Protein AF-A0A1G2PLQ3-F1 (afdb_monomer_lite)

Radius of gyration: 26.89 Å; chains: 1; bounding box: 105×44×52 Å

Secondary structure (DSSP, 8-state):
------------------S-SSTTTSTTS------------------------------------------HHHHHHHHGGGSTT--GGGEEEEEEETTS-EEEEEEETTEEEEEEEEEETTEEEEEEEEEEETTEEEEEEE---TTTS-EEEEEEEETTTTEEEEE-

Organism: NCBI:txid1802362

pLDDT: mean 71.02, std 25.24, range [27.67, 97.62]

Sequence (168 aa):
MLRFLLKKNPIIILPLLGVVAIGIFLWQRGDFSPTPQKEEQKEKTSSTNNNGSEELVGDEEMVEETEQRSTIDDILTDIEPLLANGTKEDVKRFWFARDGGVYAEYQTREGMRMAYLQSRNGAWERAALYGAGENGWEIIEGEDVIFLNPPQEFWEYNTGARQWEKKN

Structure (mmCIF, N/CA/C/O backbone):
data_AF-A0A1G2PLQ3-F1
#
_entry.id   AF-A0A1G2PLQ3-F1
#
loop_
_atom_site.group_PDB
_atom_site.id
_atom_site.type_symbol
_atom_site.label_atom_id
_atom_site.label_alt_id
_atom_site.label_comp_id
_atom_site.label_asym_id
_atom_site.label_entity_id
_atom_site.label_seq_id
_atom_site.pdbx_PDB_ins_code
_atom_site.Cartn_x
_atom_site.Cartn_y
_atom_site.Cartn_z
_atom_site.occupancy
_atom_site.B_iso_or_equiv
_atom_site.auth_seq_id
_atom_site.auth_comp_id
_atom_site.auth_asym_id
_atom_site.auth_atom_id
_atom_site.pdbx_PDB_model_num
ATOM 1 N N . MET A 1 1 ? 49.882 17.611 -23.725 1.00 43.25 1 MET A N 1
ATOM 2 C CA . MET A 1 1 ? 49.295 18.740 -24.484 1.00 43.25 1 MET A CA 1
ATOM 3 C C . MET A 1 1 ? 47.911 18.299 -24.944 1.00 43.25 1 MET A C 1
ATOM 5 O O . MET A 1 1 ? 47.813 17.569 -25.910 1.00 43.25 1 MET A O 1
ATOM 9 N N . LEU A 1 2 ? 46.855 18.401 -24.140 1.00 41.09 2 LEU A N 1
ATOM 10 C CA . LEU A 1 2 ? 46.152 19.616 -23.714 1.00 41.09 2 LEU A CA 1
ATOM 11 C C . LEU A 1 2 ? 45.686 20.484 -24.905 1.00 41.09 2 LEU A C 1
ATOM 13 O O . LEU A 1 2 ? 46.451 21.291 -25.412 1.00 41.09 2 LEU A O 1
ATOM 17 N N . ARG A 1 3 ? 44.395 20.326 -25.241 1.00 45.38 3 ARG A N 1
ATOM 18 C CA . ARG A 1 3 ? 43.465 21.337 -25.786 1.00 45.38 3 ARG A CA 1
ATOM 19 C C . ARG A 1 3 ? 43.749 21.902 -27.191 1.00 45.38 3 ARG A C 1
ATOM 21 O O . ARG A 1 3 ? 44.437 22.902 -27.336 1.00 45.38 3 ARG A O 1
ATOM 28 N N . PHE A 1 4 ? 43.029 21.375 -28.182 1.00 46.88 4 PHE A N 1
ATOM 29 C CA . PHE A 1 4 ? 42.597 22.112 -29.380 1.00 46.88 4 PHE A CA 1
ATOM 30 C C . PHE A 1 4 ? 41.080 21.886 -29.524 1.00 46.88 4 PHE A C 1
ATOM 32 O O . PHE A 1 4 ? 40.633 20.781 -29.789 1.00 46.88 4 PHE A O 1
ATOM 39 N N . LEU A 1 5 ? 40.262 22.811 -29.017 1.00 46.03 5 LEU A N 1
ATOM 40 C CA . LEU A 1 5 ? 39.675 23.924 -29.780 1.00 46.03 5 LEU A CA 1
ATOM 41 C C . LEU A 1 5 ? 38.424 23.519 -30.589 1.00 46.03 5 LEU A C 1
ATOM 43 O O . LEU A 1 5 ? 38.385 23.658 -31.804 1.00 46.03 5 LEU A O 1
ATOM 47 N N . LEU A 1 6 ? 37.348 23.141 -29.888 1.00 46.97 6 LEU A N 1
ATOM 48 C CA . LEU A 1 6 ? 35.988 23.446 -30.348 1.00 46.97 6 LEU A CA 1
ATOM 49 C C . LEU A 1 6 ? 35.615 24.823 -29.799 1.00 46.97 6 LEU A C 1
ATOM 51 O O . LEU A 1 6 ? 35.166 24.977 -28.664 1.00 46.97 6 LEU A O 1
ATOM 55 N N . LYS A 1 7 ? 35.882 25.851 -30.604 1.00 44.78 7 LYS A N 1
ATOM 56 C CA . LYS A 1 7 ? 35.442 27.220 -30.358 1.00 44.78 7 LYS A CA 1
ATOM 57 C C . LYS A 1 7 ? 34.694 27.691 -31.603 1.00 44.78 7 LYS A C 1
ATOM 59 O O . LYS A 1 7 ? 35.283 27.742 -32.676 1.00 44.78 7 LYS A O 1
ATOM 64 N N . LYS A 1 8 ? 33.472 28.172 -31.355 1.00 46.25 8 LYS A N 1
ATOM 65 C CA . LYS A 1 8 ? 32.691 29.139 -32.147 1.00 46.25 8 LYS A CA 1
ATOM 66 C C . LYS A 1 8 ? 31.797 28.561 -33.251 1.00 46.25 8 LYS A C 1
ATOM 68 O O . LYS A 1 8 ? 32.219 28.417 -34.387 1.00 46.25 8 LYS A O 1
ATOM 73 N N . ASN A 1 9 ? 30.529 28.341 -32.900 1.00 43.44 9 ASN A N 1
ATOM 74 C CA . ASN A 1 9 ? 29.426 29.188 -33.375 1.00 43.44 9 ASN A CA 1
ATOM 75 C C . ASN A 1 9 ? 28.186 28.984 -32.478 1.00 43.44 9 ASN A C 1
ATOM 77 O O . ASN A 1 9 ? 27.557 27.932 -32.544 1.00 43.44 9 ASN A O 1
ATOM 81 N N . PRO A 1 10 ? 27.857 29.949 -31.601 1.00 52.53 10 PRO A N 1
ATOM 82 C CA . PRO A 1 10 ? 26.585 29.992 -30.892 1.00 52.53 10 PRO A CA 1
ATOM 83 C C . PRO A 1 10 ? 25.528 30.708 -31.754 1.00 52.53 10 PRO A C 1
ATOM 85 O O . PRO A 1 10 ? 25.892 31.499 -32.619 1.00 52.53 10 PRO A O 1
ATOM 88 N N . ILE A 1 11 ? 24.246 30.510 -31.421 1.00 52.06 11 ILE A N 1
ATOM 89 C CA . ILE A 1 11 ? 23.035 31.191 -31.942 1.00 52.06 11 ILE A CA 1
ATOM 90 C C . ILE A 1 11 ? 22.253 30.390 -33.001 1.00 52.06 11 ILE A C 1
ATOM 92 O O . ILE A 1 11 ? 22.358 30.651 -34.192 1.00 52.06 11 ILE A O 1
ATOM 96 N N . ILE A 1 12 ? 21.392 29.486 -32.515 1.00 46.75 12 ILE A N 1
ATOM 97 C CA . ILE A 1 12 ? 19.999 29.270 -32.971 1.00 46.75 12 ILE A CA 1
ATOM 98 C C . ILE A 1 12 ? 19.209 28.922 -31.688 1.00 46.75 12 ILE A C 1
ATOM 100 O O . ILE A 1 12 ? 19.377 27.844 -31.135 1.00 46.75 12 ILE A O 1
ATOM 104 N N . ILE A 1 13 ? 18.719 29.918 -30.943 1.00 47.38 13 ILE A N 1
ATOM 105 C CA . ILE A 1 13 ? 17.297 30.306 -30.835 1.00 47.38 13 ILE A CA 1
ATOM 106 C C . ILE A 1 13 ? 16.344 29.109 -30.682 1.00 47.38 13 ILE A C 1
ATOM 108 O O . ILE A 1 13 ? 1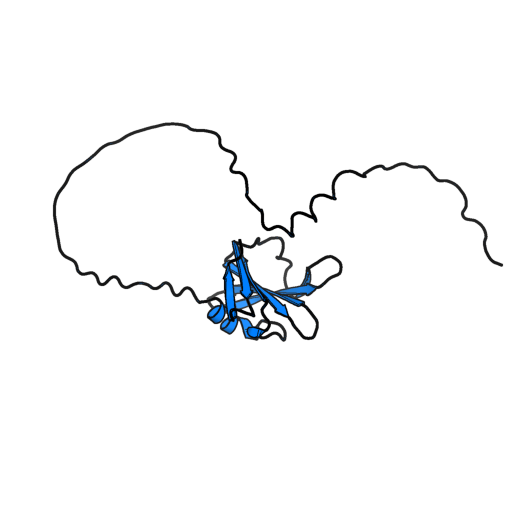5.950 28.499 -31.668 1.00 47.38 13 ILE A O 1
ATOM 112 N N . LEU A 1 14 ? 15.891 28.873 -29.447 1.00 40.03 14 LEU A N 1
ATOM 113 C CA . LEU A 1 14 ? 14.551 28.358 -29.152 1.00 40.03 14 LEU A CA 1
ATOM 114 C C . LEU A 1 14 ? 14.151 28.817 -27.737 1.00 40.03 14 LEU A C 1
ATOM 116 O O . LEU A 1 14 ? 14.647 28.269 -26.752 1.00 40.03 14 LEU A O 1
ATOM 120 N N . PRO A 1 15 ? 13.310 29.859 -27.601 1.00 45.38 15 PRO A N 1
ATOM 121 C CA . PRO A 1 15 ? 12.694 30.205 -26.334 1.00 45.38 15 PRO A CA 1
ATOM 122 C C . PRO A 1 15 ? 11.416 29.373 -26.185 1.00 45.38 15 PRO A C 1
ATOM 124 O O . PRO A 1 15 ? 10.432 29.598 -26.881 1.00 45.38 15 PRO A O 1
ATOM 127 N N . LEU A 1 16 ? 11.426 28.414 -25.266 1.00 41.84 16 LEU A N 1
ATOM 128 C CA . LEU A 1 16 ? 10.211 27.785 -24.740 1.00 41.84 16 LEU A CA 1
ATOM 129 C C . LEU A 1 16 ? 10.313 27.729 -23.210 1.00 41.84 16 LEU A C 1
ATOM 131 O O . LEU A 1 16 ? 10.185 26.699 -22.564 1.00 41.84 16 LEU A O 1
ATOM 135 N N . LEU A 1 17 ? 10.602 28.896 -22.631 1.00 47.31 17 LEU A N 1
ATOM 136 C CA . LEU A 1 17 ? 10.350 29.198 -21.227 1.00 47.31 17 LEU A CA 1
ATOM 137 C C . LEU A 1 17 ? 8.923 29.738 -21.142 1.00 47.31 17 LEU A C 1
ATOM 139 O O . LEU A 1 17 ? 8.683 30.927 -21.339 1.00 47.31 17 LEU A O 1
ATOM 143 N N . GLY A 1 18 ? 7.972 28.842 -20.903 1.00 43.12 18 GLY A N 1
ATOM 144 C CA . GLY A 1 18 ? 6.569 29.194 -20.751 1.00 43.12 18 GLY A CA 1
ATOM 145 C C . GLY A 1 18 ? 5.771 28.036 -20.171 1.00 43.12 18 GLY A C 1
ATOM 146 O O . GLY A 1 18 ? 5.351 27.155 -20.906 1.00 43.12 18 GLY A O 1
ATOM 147 N N . VAL A 1 19 ? 5.519 28.113 -18.860 1.00 48.00 19 VAL A N 1
ATOM 148 C CA . VAL A 1 19 ? 4.482 27.375 -18.111 1.00 48.00 19 VAL A CA 1
ATOM 149 C C . VAL A 1 19 ? 4.769 25.902 -17.766 1.00 48.00 19 VAL A C 1
ATOM 151 O O . VAL A 1 19 ? 4.040 25.021 -18.190 1.00 48.00 19 VAL A O 1
ATOM 154 N N . VAL A 1 20 ? 5.734 25.618 -16.879 1.00 46.81 20 VAL A N 1
ATOM 155 C CA . VAL A 1 20 ? 5.667 24.414 -16.007 1.00 46.81 20 VAL A CA 1
ATOM 156 C C . VAL A 1 20 ? 6.268 24.716 -14.624 1.00 46.81 20 VAL A C 1
ATOM 158 O O . VAL A 1 20 ? 7.183 24.055 -14.153 1.00 46.81 20 VAL A O 1
ATOM 161 N N . ALA A 1 21 ? 5.799 25.781 -13.968 1.00 47.28 21 ALA A N 1
ATOM 162 C CA . ALA A 1 21 ? 6.218 26.117 -12.598 1.00 47.28 21 ALA A CA 1
ATOM 163 C C . ALA A 1 21 ? 5.037 26.424 -11.659 1.00 47.28 21 ALA A C 1
ATOM 165 O O . ALA A 1 21 ? 5.215 27.066 -10.631 1.00 47.28 21 ALA A O 1
ATOM 166 N N . ILE A 1 22 ? 3.825 25.968 -12.005 1.00 46.94 22 ILE A N 1
ATOM 167 C CA . ILE A 1 22 ? 2.628 26.101 -11.148 1.00 46.94 22 ILE A CA 1
ATOM 168 C C . ILE A 1 22 ? 2.123 24.729 -10.656 1.00 46.94 22 ILE A C 1
ATOM 170 O O . ILE A 1 22 ? 1.461 24.654 -9.628 1.00 46.94 22 ILE A O 1
ATOM 174 N N . GLY A 1 23 ? 2.495 23.620 -11.309 1.00 43.72 23 GLY A N 1
ATOM 175 C CA . GLY A 1 23 ? 1.975 22.289 -10.959 1.00 43.72 23 GLY A CA 1
ATOM 176 C C . GLY A 1 23 ? 2.545 21.670 -9.677 1.00 43.72 23 GLY A C 1
ATOM 177 O O . GLY A 1 23 ? 1.870 20.874 -9.039 1.00 43.72 23 GLY A O 1
ATOM 178 N N . ILE A 1 24 ? 3.763 22.041 -9.266 1.00 50.25 24 ILE A N 1
ATOM 179 C CA . ILE A 1 24 ? 4.459 21.356 -8.157 1.00 50.25 24 ILE A CA 1
ATOM 180 C C . ILE A 1 24 ? 4.095 21.960 -6.788 1.00 50.25 24 ILE A C 1
ATOM 182 O O . ILE A 1 24 ? 4.184 21.286 -5.767 1.00 50.25 24 ILE A O 1
ATOM 186 N N . PHE A 1 25 ? 3.617 23.209 -6.741 1.00 43.41 25 PHE A N 1
ATOM 187 C CA . PHE A 1 25 ? 3.286 23.871 -5.472 1.00 43.41 25 PHE A CA 1
ATOM 188 C C . PHE A 1 25 ? 1.862 23.570 -4.964 1.00 43.41 25 PHE A C 1
ATOM 190 O O . PHE A 1 25 ? 1.574 23.781 -3.789 1.00 43.41 25 PHE A O 1
ATOM 197 N N . LEU A 1 26 ? 0.970 23.051 -5.817 1.00 46.19 26 LEU A N 1
ATOM 198 C CA . LEU A 1 26 ? -0.424 22.759 -5.450 1.00 46.19 26 LEU A CA 1
ATOM 199 C C . LEU A 1 26 ? -0.645 21.342 -4.901 1.00 46.19 26 LEU A C 1
ATOM 201 O O . LEU A 1 26 ? -1.706 21.081 -4.352 1.00 46.19 26 LEU A O 1
ATOM 205 N N . TRP A 1 27 ? 0.340 20.440 -4.972 1.00 46.41 27 TRP A N 1
ATOM 206 C CA . TRP A 1 27 ? 0.170 19.073 -4.456 1.00 46.41 27 TRP A CA 1
ATOM 207 C C . TRP A 1 27 ? 0.381 18.948 -2.933 1.00 46.41 27 TRP A C 1
ATOM 209 O O . TRP A 1 27 ? -0.041 17.968 -2.333 1.00 46.41 27 TRP A O 1
ATOM 219 N N . GLN A 1 28 ? 0.979 19.952 -2.273 1.00 49.56 28 GLN A N 1
ATOM 220 C CA . GLN A 1 28 ? 1.172 19.955 -0.810 1.00 49.56 28 GLN A CA 1
ATOM 221 C C . GLN A 1 28 ? 0.027 20.600 -0.008 1.00 49.56 28 GLN A C 1
ATOM 223 O O . GLN A 1 28 ? 0.037 20.540 1.220 1.00 49.56 28 GLN A O 1
ATOM 228 N N . ARG A 1 29 ? -0.955 21.230 -0.662 1.00 46.94 29 ARG A N 1
ATOM 229 C CA . ARG A 1 29 ? -2.139 21.800 -0.003 1.00 46.94 29 ARG A CA 1
ATOM 230 C C . ARG A 1 29 ? -3.363 21.131 -0.606 1.00 46.94 29 ARG A C 1
ATOM 232 O O . ARG A 1 29 ? -3.661 21.392 -1.763 1.00 46.94 29 ARG A O 1
ATOM 239 N N . GLY A 1 30 ? -4.018 20.253 0.147 1.00 44.84 30 GLY A N 1
ATOM 240 C CA . GLY A 1 30 ? -5.215 19.506 -0.258 1.00 44.84 30 GLY A CA 1
ATOM 241 C C . GLY A 1 30 ? -6.452 20.373 -0.525 1.00 44.84 30 GLY A C 1
ATOM 242 O O . GLY A 1 30 ? -7.486 20.170 0.089 1.00 44.84 30 GLY A O 1
ATOM 243 N N . ASP A 1 31 ? -6.362 21.325 -1.453 1.00 44.69 31 ASP A N 1
ATOM 244 C CA . ASP A 1 31 ? -7.475 22.146 -1.928 1.00 44.69 31 ASP A CA 1
ATOM 245 C C . ASP A 1 31 ? -7.764 21.814 -3.400 1.00 44.69 31 ASP A C 1
ATOM 247 O O . ASP A 1 31 ? -7.633 22.648 -4.298 1.00 44.69 31 ASP A O 1
ATOM 251 N N . PHE A 1 32 ? -8.168 20.570 -3.669 1.00 43.75 32 PHE A N 1
ATOM 252 C CA . PHE A 1 32 ? -8.791 20.210 -4.944 1.00 43.75 32 PHE A CA 1
ATOM 253 C C . PHE A 1 32 ? -10.309 20.381 -4.814 1.00 43.75 32 PHE A C 1
ATOM 255 O O . PHE A 1 32 ? -11.058 19.427 -4.644 1.00 43.75 32 PHE A O 1
ATOM 262 N N . SER A 1 33 ? -10.781 21.628 -4.873 1.00 40.09 33 SER A N 1
ATOM 263 C CA . SER A 1 33 ? -12.200 21.910 -5.112 1.00 40.09 33 SER A CA 1
ATOM 264 C C . SER A 1 33 ? -12.426 22.038 -6.619 1.00 40.09 33 SER A C 1
ATOM 266 O O . SER A 1 33 ? -12.062 23.069 -7.190 1.00 40.09 33 SER A O 1
ATOM 268 N N . PRO A 1 34 ? -13.014 21.041 -7.305 1.00 44.69 34 PRO A N 1
ATOM 269 C CA . PRO A 1 34 ? -13.545 21.276 -8.637 1.00 44.69 34 PRO A CA 1
ATOM 270 C C . PRO A 1 34 ? -14.683 22.293 -8.509 1.00 44.69 34 PRO A C 1
ATOM 272 O O . PRO A 1 34 ? -15.710 22.027 -7.887 1.00 44.69 34 PRO A O 1
ATOM 275 N N . THR A 1 35 ? -14.495 23.485 -9.067 1.00 38.19 35 THR A N 1
ATOM 276 C CA . THR A 1 35 ? -15.565 24.467 -9.234 1.00 38.19 35 THR A CA 1
ATOM 277 C C . THR A 1 35 ? -16.656 23.861 -10.121 1.00 38.19 35 THR A C 1
ATOM 279 O O . THR A 1 35 ? -16.379 23.527 -11.275 1.00 38.19 35 THR A O 1
ATOM 282 N N . PRO A 1 36 ? -17.907 23.719 -9.645 1.00 40.41 36 PRO A N 1
ATOM 283 C CA . PRO A 1 36 ? -19.000 23.340 -10.521 1.00 40.41 36 PRO A CA 1
ATOM 284 C C . PRO A 1 36 ? -19.334 24.549 -11.399 1.00 40.41 36 PRO A C 1
ATOM 286 O O . PRO A 1 36 ? -19.840 25.565 -10.918 1.00 40.41 36 PRO A O 1
ATOM 289 N N . GLN A 1 37 ? -19.030 24.454 -12.695 1.00 35.00 37 GLN A N 1
ATOM 290 C CA . GLN A 1 37 ? -19.614 25.360 -13.678 1.00 35.00 37 GLN A CA 1
ATOM 291 C C . GLN A 1 37 ? -21.129 25.150 -13.688 1.00 35.00 37 GLN A C 1
ATOM 293 O O . GLN A 1 37 ? -21.640 24.055 -13.914 1.00 35.00 37 GLN A O 1
ATOM 298 N N . LYS A 1 38 ? -21.823 26.236 -13.372 1.00 41.88 38 LYS A N 1
ATOM 299 C CA . LYS A 1 38 ? -23.266 26.371 -13.271 1.00 41.88 38 LYS A CA 1
ATOM 300 C C . LYS A 1 38 ? -23.752 27.048 -14.549 1.00 41.88 38 LYS A C 1
ATOM 302 O O . LYS A 1 38 ? -23.362 28.185 -14.763 1.00 41.88 38 LYS A O 1
ATOM 307 N N . GLU A 1 39 ? -24.565 26.352 -15.341 1.00 35.78 39 GLU A N 1
ATOM 308 C CA . GLU A 1 39 ? -25.513 26.827 -16.378 1.00 35.78 39 GLU A CA 1
ATOM 309 C C . GLU A 1 39 ? -25.988 25.554 -17.124 1.00 35.78 39 GLU A C 1
ATOM 311 O O . GLU A 1 39 ? -25.178 24.683 -17.407 1.00 35.78 39 GLU A O 1
ATOM 316 N N . GLU A 1 40 ? -27.255 25.275 -17.425 1.00 35.84 40 GLU A N 1
ATOM 317 C CA . GLU A 1 40 ? -28.458 26.095 -17.475 1.00 35.84 40 GLU A CA 1
ATOM 318 C C . GLU A 1 40 ? -29.701 25.172 -17.511 1.00 35.84 40 GLU A C 1
ATOM 320 O O . GLU A 1 40 ? -29.636 24.008 -17.911 1.00 35.84 40 GLU A O 1
ATOM 325 N N . GLN A 1 41 ? -30.839 25.701 -17.063 1.00 41.00 41 GLN A N 1
ATOM 326 C CA . GLN A 1 41 ? -32.144 25.041 -16.984 1.00 41.00 41 GLN A CA 1
ATOM 327 C C . GLN A 1 41 ? -32.731 24.669 -18.355 1.00 41.00 41 GLN A C 1
ATOM 329 O O . GLN A 1 41 ? -32.656 25.448 -19.304 1.00 41.00 41 GLN A O 1
ATOM 334 N N . LYS A 1 42 ? -33.557 23.613 -18.383 1.00 36.97 42 LYS A N 1
ATOM 335 C CA . LYS A 1 42 ? -34.827 23.677 -19.121 1.00 36.97 42 LYS A CA 1
ATOM 336 C C . LYS A 1 42 ? -35.933 22.856 -18.449 1.00 36.97 42 LYS A C 1
ATOM 338 O O . LYS A 1 42 ? -35.787 21.661 -18.221 1.00 36.97 42 LYS A O 1
ATOM 343 N N . GLU A 1 43 ? -37.005 23.582 -18.117 1.00 36.88 43 GLU A N 1
ATOM 344 C CA . GLU A 1 43 ? -38.398 23.174 -17.851 1.00 36.88 43 GLU A CA 1
ATOM 345 C C . GLU A 1 43 ? -38.833 21.896 -18.602 1.00 36.88 43 GLU A C 1
ATOM 347 O O . GLU A 1 43 ? -38.322 21.634 -19.685 1.00 36.88 43 GLU A O 1
ATOM 352 N N . LYS A 1 44 ? -39.819 21.072 -18.224 1.00 34.53 44 LYS A N 1
ATOM 353 C CA . LYS A 1 44 ? -41.192 21.205 -17.665 1.00 34.53 44 LYS A CA 1
ATOM 354 C C . LYS A 1 44 ? -41.695 19.727 -17.656 1.00 34.53 44 LYS A C 1
ATOM 356 O O . LYS A 1 44 ? -41.215 18.955 -18.474 1.00 34.53 44 LYS A O 1
ATOM 361 N N . THR A 1 45 ? -42.565 19.170 -16.814 1.00 32.41 45 THR A N 1
ATOM 362 C CA . THR A 1 45 ? -43.933 19.529 -16.410 1.00 32.41 45 THR A CA 1
ATOM 363 C C . THR A 1 45 ? -44.418 18.453 -15.421 1.00 32.41 45 THR A C 1
ATOM 365 O O . THR A 1 45 ? -44.278 17.267 -15.693 1.00 32.41 45 THR A O 1
ATOM 368 N N . SER A 1 46 ? -45.024 18.898 -14.320 1.00 36.91 46 SER A N 1
ATOM 369 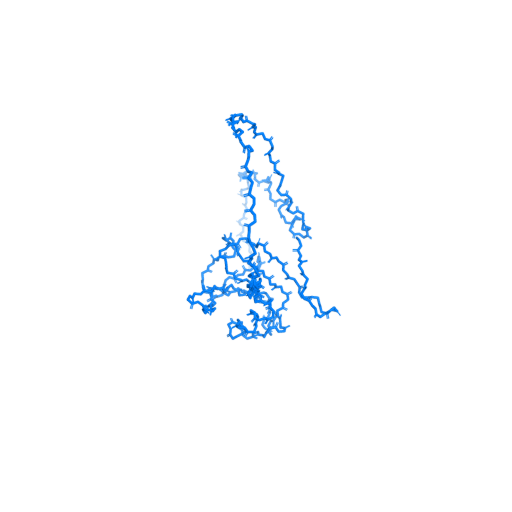C CA . SER A 1 46 ? -46.333 18.497 -13.772 1.00 36.91 46 SER A CA 1
ATOM 370 C C . SER A 1 46 ? -46.898 17.088 -14.044 1.00 36.91 46 SER A C 1
ATOM 372 O O . SER A 1 46 ? -47.207 16.754 -15.185 1.00 36.91 46 SER A O 1
ATOM 374 N N . SER A 1 47 ? -47.224 16.358 -12.969 1.00 31.91 47 SER A N 1
ATOM 375 C CA . SER A 1 47 ? -48.584 15.841 -12.724 1.00 31.91 47 SER A CA 1
ATOM 376 C C . SER A 1 47 ? -48.773 15.433 -11.258 1.00 31.91 47 SER A C 1
ATOM 378 O O . SER A 1 47 ? -48.005 14.664 -10.690 1.00 31.91 47 SER A O 1
ATOM 380 N N . THR A 1 48 ? -49.816 16.008 -10.674 1.00 33.44 48 THR A N 1
ATOM 381 C CA . THR A 1 48 ? -50.458 15.738 -9.385 1.00 33.44 48 THR A CA 1
ATOM 382 C C . THR A 1 48 ? -51.003 14.307 -9.280 1.00 33.44 48 THR A C 1
ATOM 384 O O . THR A 1 48 ? -51.584 13.826 -10.247 1.00 33.44 48 THR A O 1
ATOM 387 N N . ASN A 1 49 ? -50.929 13.682 -8.096 1.00 30.91 49 ASN A N 1
ATOM 388 C CA . ASN A 1 49 ? -52.110 13.108 -7.427 1.00 30.91 49 ASN A CA 1
ATOM 389 C C . ASN A 1 49 ? -51.831 12.678 -5.976 1.00 30.91 49 ASN A C 1
ATOM 391 O O . ASN A 1 49 ? -50.933 11.890 -5.705 1.00 30.91 49 ASN A O 1
ATOM 395 N N . ASN A 1 50 ? -52.661 13.204 -5.071 1.00 40.75 50 ASN A N 1
ATOM 396 C CA . ASN A 1 50 ? -52.871 12.738 -3.703 1.00 40.75 50 ASN A CA 1
ATOM 397 C C . ASN A 1 50 ? -54.041 11.743 -3.684 1.00 40.75 50 ASN A C 1
ATOM 399 O O . ASN A 1 50 ? -55.040 11.986 -4.360 1.00 40.75 50 ASN A O 1
ATOM 403 N N . ASN A 1 51 ? -53.899 10.686 -2.883 1.00 35.88 51 ASN A N 1
ATOM 404 C CA . ASN A 1 51 ? -54.900 9.863 -2.171 1.00 35.88 51 ASN A CA 1
ATOM 405 C C . ASN A 1 51 ? -54.180 8.533 -1.875 1.00 35.88 51 ASN A C 1
ATOM 407 O O . ASN A 1 51 ? -53.565 7.983 -2.778 1.00 35.88 51 ASN A O 1
ATOM 411 N N . GLY A 1 52 ? -54.119 7.962 -0.677 1.00 27.67 52 GLY A N 1
ATOM 412 C CA . GLY A 1 52 ? -55.042 7.960 0.451 1.00 27.67 52 GLY A CA 1
ATOM 413 C C . GLY A 1 52 ? -55.259 6.487 0.840 1.00 27.67 52 GLY A C 1
ATOM 414 O O . GLY A 1 52 ? -55.471 5.673 -0.054 1.00 27.67 52 GLY A O 1
ATOM 415 N N . SER A 1 53 ? -55.217 6.202 2.147 1.00 33.78 53 SER A N 1
ATOM 416 C CA . SER A 1 53 ? -55.714 4.992 2.840 1.00 33.78 53 SER A CA 1
ATOM 417 C C . SER A 1 53 ? -54.737 3.854 3.201 1.00 33.78 53 SER A C 1
ATOM 419 O O . SER A 1 53 ? -54.322 3.061 2.366 1.00 33.78 53 SER A O 1
ATOM 421 N N . GLU A 1 54 ? -54.484 3.814 4.518 1.00 37.38 54 GLU A N 1
ATOM 422 C CA . GLU A 1 54 ? -54.653 2.690 5.465 1.00 37.38 54 GLU A CA 1
ATOM 423 C C . GLU A 1 54 ? -53.722 1.462 5.426 1.00 37.38 54 GLU A C 1
ATOM 425 O O . GLU A 1 54 ? -53.809 0.599 4.563 1.00 37.38 54 GLU A O 1
ATOM 430 N N . GLU A 1 55 ? -52.892 1.413 6.481 1.00 37.53 55 GLU A N 1
ATOM 431 C CA . GLU A 1 55 ? -52.785 0.342 7.490 1.00 37.53 55 GLU A CA 1
ATOM 432 C C . GLU A 1 55 ? -52.526 -1.092 6.993 1.00 37.53 55 GLU A C 1
ATOM 434 O O . GLU A 1 55 ? -53.383 -1.711 6.377 1.00 37.53 55 GLU A O 1
ATOM 439 N N . LEU A 1 56 ? -51.374 -1.664 7.368 1.00 36.28 56 LEU A N 1
ATOM 440 C CA . LEU A 1 56 ? -51.317 -2.880 8.187 1.00 36.28 56 LEU A CA 1
ATOM 441 C C . LEU A 1 56 ? -49.884 -3.182 8.654 1.00 36.28 56 LEU A C 1
ATOM 443 O O . LEU A 1 56 ? -48.896 -2.981 7.955 1.00 36.28 56 LEU A O 1
ATOM 447 N N . VAL A 1 57 ? -49.851 -3.658 9.892 1.00 46.28 57 VAL A N 1
ATOM 448 C CA . VAL A 1 57 ? -48.728 -4.083 10.719 1.00 46.28 57 VAL A CA 1
ATOM 449 C C . VAL A 1 57 ? -47.847 -5.117 10.018 1.00 46.28 57 VAL A C 1
ATOM 451 O O . VAL A 1 57 ? -48.326 -6.164 9.588 1.00 46.28 57 VAL A O 1
ATOM 454 N N . GLY A 1 58 ? -46.548 -4.850 10.022 1.00 35.75 58 GLY A N 1
ATOM 455 C CA . GLY A 1 58 ? -45.495 -5.832 9.836 1.00 35.75 58 GLY A CA 1
ATOM 456 C C . GLY A 1 58 ? -44.283 -5.348 10.615 1.00 35.75 58 GLY A C 1
ATOM 457 O O . GLY A 1 58 ? -43.572 -4.468 10.143 1.00 35.75 58 GLY A O 1
ATOM 458 N N . ASP A 1 59 ? -44.101 -5.878 11.826 1.00 44.81 59 ASP A N 1
ATOM 459 C CA . ASP A 1 59 ? -42.791 -5.951 12.479 1.00 44.81 59 ASP A CA 1
ATOM 460 C C . ASP A 1 59 ? -41.902 -6.804 11.560 1.00 44.81 59 ASP A C 1
ATOM 462 O O . ASP A 1 59 ? -41.759 -8.014 11.727 1.00 44.81 59 ASP A O 1
ATOM 466 N N . GLU A 1 60 ? -41.381 -6.190 10.505 1.00 42.72 60 GLU A N 1
ATOM 467 C CA . GLU A 1 60 ? -40.165 -6.669 9.885 1.00 42.72 60 GLU A CA 1
ATOM 468 C C . GLU A 1 60 ? -39.059 -6.141 10.785 1.00 42.72 60 GLU A C 1
ATOM 470 O O . GLU A 1 60 ? -38.784 -4.939 10.816 1.00 42.72 60 GLU A O 1
ATOM 475 N N . GLU A 1 61 ? -38.482 -7.048 11.582 1.00 43.81 61 GLU A N 1
ATOM 476 C CA . GLU A 1 61 ? -37.115 -6.900 12.064 1.00 43.81 61 GLU A CA 1
ATOM 477 C C . GLU A 1 61 ? -36.331 -6.235 10.935 1.00 43.81 61 GLU A C 1
ATOM 479 O O . GLU A 1 61 ? -36.116 -6.840 9.881 1.00 43.81 61 GLU A O 1
ATOM 484 N N . MET A 1 62 ? -35.953 -4.970 11.139 1.00 36.62 62 MET A N 1
ATOM 485 C CA . MET A 1 62 ? -34.856 -4.381 10.398 1.00 36.62 62 MET A CA 1
ATOM 486 C C . MET A 1 62 ? -33.664 -5.262 10.735 1.00 36.62 62 MET A C 1
ATOM 488 O O . MET A 1 62 ? -32.960 -5.045 11.720 1.00 36.62 62 MET A O 1
ATOM 492 N N . VAL A 1 63 ? -33.481 -6.304 9.928 1.00 40.50 63 VAL A N 1
ATOM 493 C CA . VAL A 1 63 ? -32.181 -6.877 9.675 1.00 40.50 63 VAL A CA 1
ATOM 494 C C . VAL A 1 63 ? -31.406 -5.684 9.146 1.00 40.50 63 VAL A C 1
ATOM 496 O O . VAL A 1 63 ? -31.495 -5.331 7.972 1.00 40.50 63 VAL A O 1
ATOM 499 N N . GLU A 1 64 ? -30.726 -4.987 10.056 1.00 39.16 64 GLU A N 1
ATOM 500 C CA . GLU A 1 64 ? -29.516 -4.278 9.711 1.00 39.16 64 GLU A CA 1
ATOM 501 C C . GLU A 1 64 ? -28.646 -5.344 9.042 1.00 39.16 64 GLU A C 1
ATOM 503 O O . GLU A 1 64 ? -27.867 -6.045 9.690 1.00 39.16 64 GLU A O 1
ATOM 508 N N . GLU A 1 65 ? -28.787 -5.481 7.719 1.00 33.72 65 GLU A N 1
ATOM 509 C CA . GLU A 1 65 ? -27.642 -5.667 6.850 1.00 33.72 65 GLU A CA 1
ATOM 510 C C . GLU A 1 65 ? -26.720 -4.503 7.199 1.00 33.72 65 GLU A C 1
ATOM 512 O O . GLU A 1 65 ? -26.684 -3.443 6.577 1.00 33.72 65 GLU A O 1
ATOM 517 N N . THR A 1 66 ? -25.982 -4.706 8.283 1.00 35.44 66 THR A N 1
ATOM 518 C CA . THR A 1 66 ? -24.644 -4.199 8.435 1.00 35.44 66 THR A CA 1
ATOM 519 C C . THR A 1 66 ? -23.914 -4.805 7.250 1.00 35.44 66 THR A C 1
ATOM 521 O O . THR A 1 66 ? -23.291 -5.857 7.361 1.00 35.44 66 THR A O 1
ATOM 524 N N . GLU A 1 67 ? -24.077 -4.176 6.075 1.00 39.50 67 GLU A N 1
ATOM 525 C CA . GLU A 1 67 ? -23.126 -4.258 4.983 1.00 39.50 67 GLU A CA 1
ATOM 526 C C . GLU A 1 67 ? -21.783 -4.210 5.682 1.00 39.50 67 GLU A C 1
ATOM 528 O O . GLU A 1 67 ? -21.447 -3.214 6.335 1.00 39.50 67 GLU A O 1
ATOM 533 N N . GLN A 1 68 ? -21.103 -5.350 5.674 1.00 40.72 68 GLN A N 1
ATOM 534 C CA . GLN A 1 68 ? -19.839 -5.547 6.339 1.00 40.72 68 GLN A CA 1
ATOM 535 C C . GLN A 1 68 ? -18.852 -4.650 5.597 1.00 40.72 68 GLN A C 1
ATOM 537 O O . GLN A 1 68 ? -18.152 -5.081 4.688 1.00 40.72 68 GLN A O 1
ATOM 542 N N . ARG A 1 69 ? -18.856 -3.353 5.919 1.00 47.28 69 ARG A N 1
ATOM 543 C CA . ARG A 1 69 ? -17.793 -2.426 5.578 1.00 47.28 69 ARG A CA 1
ATOM 544 C C . ARG A 1 69 ? -16.599 -2.970 6.330 1.00 47.28 69 ARG A C 1
ATOM 546 O O . ARG A 1 69 ? -16.413 -2.635 7.498 1.00 47.28 69 ARG A O 1
ATOM 553 N N . SER A 1 70 ? -15.859 -3.864 5.676 1.00 62.03 70 SER A N 1
ATOM 554 C CA . SER A 1 70 ? -14.566 -4.331 6.145 1.00 62.03 70 SER A CA 1
ATOM 555 C C . SER A 1 70 ? -13.800 -3.095 6.574 1.00 62.03 70 SER A C 1
ATOM 557 O O . SER A 1 70 ? -13.643 -2.144 5.798 1.00 62.03 70 SER A O 1
ATOM 559 N N . THR A 1 71 ? -13.427 -3.052 7.846 1.00 84.75 71 THR A N 1
ATOM 560 C CA . THR A 1 71 ? -12.649 -1.930 8.350 1.00 84.75 71 THR A CA 1
ATOM 561 C C . THR A 1 71 ? -11.317 -1.903 7.603 1.00 84.75 71 THR A C 1
ATOM 563 O O . THR A 1 71 ? -10.889 -2.916 7.042 1.00 84.75 71 THR A O 1
ATOM 566 N N . ILE A 1 72 ? -10.639 -0.752 7.563 1.00 90.00 72 ILE A N 1
ATOM 567 C CA . ILE A 1 72 ? -9.305 -0.682 6.945 1.00 90.00 72 ILE A CA 1
ATOM 568 C C . ILE A 1 72 ? -8.395 -1.755 7.557 1.00 90.00 72 ILE A C 1
ATOM 570 O O . ILE A 1 72 ? -7.677 -2.416 6.823 1.00 90.00 72 ILE A O 1
ATOM 574 N N . ASP A 1 73 ? -8.494 -2.007 8.863 1.00 91.50 73 ASP A N 1
ATOM 575 C CA . ASP A 1 73 ? -7.703 -3.035 9.543 1.00 91.50 73 ASP A CA 1
ATOM 576 C C . ASP A 1 73 ? -8.028 -4.470 9.085 1.00 91.50 73 ASP A C 1
ATOM 578 O O . ASP A 1 73 ? -7.114 -5.299 9.010 1.00 91.50 73 ASP A O 1
ATOM 582 N N . ASP A 1 74 ? -9.284 -4.767 8.734 1.00 91.81 74 ASP A N 1
ATOM 583 C CA . ASP A 1 74 ? -9.665 -6.062 8.153 1.00 91.81 74 ASP A CA 1
ATOM 584 C C . ASP A 1 74 ? -9.034 -6.223 6.765 1.00 91.81 74 ASP A C 1
ATOM 586 O O . ASP A 1 74 ? -8.348 -7.209 6.500 1.00 91.81 74 ASP A O 1
ATOM 590 N N . ILE A 1 75 ? -9.166 -5.199 5.911 1.00 93.50 75 ILE A N 1
ATOM 591 C CA . ILE A 1 75 ? -8.562 -5.199 4.571 1.00 93.50 75 ILE A CA 1
ATOM 592 C C . ILE A 1 75 ? -7.041 -5.323 4.676 1.00 93.50 75 ILE A C 1
ATOM 594 O O . ILE A 1 75 ? -6.431 -6.098 3.946 1.00 93.50 75 ILE A O 1
ATOM 598 N N . LEU A 1 76 ? -6.417 -4.582 5.594 1.00 94.75 76 LEU A N 1
ATOM 599 C CA . LEU A 1 76 ? -4.976 -4.631 5.816 1.00 94.75 76 LEU A CA 1
ATOM 600 C C . LEU A 1 76 ? -4.508 -6.013 6.264 1.00 94.75 76 LEU A C 1
ATOM 602 O O . LEU A 1 76 ? -3.446 -6.455 5.836 1.00 94.75 76 LEU A O 1
ATOM 606 N N . THR A 1 77 ? -5.299 -6.698 7.089 1.00 94.62 77 THR A N 1
ATOM 607 C CA . THR A 1 77 ? -5.009 -8.073 7.507 1.00 94.62 77 THR A CA 1
ATOM 608 C C . THR A 1 77 ? -5.059 -9.031 6.314 1.00 94.62 77 THR A C 1
ATOM 610 O O . THR A 1 77 ? -4.176 -9.878 6.180 1.00 94.62 77 THR A O 1
ATOM 613 N N . ASP A 1 78 ? -6.025 -8.860 5.411 1.00 93.88 78 ASP A N 1
ATOM 614 C CA . ASP A 1 78 ? -6.156 -9.700 4.217 1.00 93.88 78 ASP A CA 1
ATOM 615 C C . ASP A 1 78 ? -5.048 -9.448 3.182 1.00 93.88 78 ASP A C 1
ATOM 617 O O . ASP A 1 78 ? -4.561 -10.389 2.549 1.00 93.88 78 ASP A O 1
ATOM 621 N N . ILE A 1 79 ? -4.629 -8.190 2.996 1.00 95.06 79 ILE A N 1
ATOM 622 C CA . ILE A 1 79 ? -3.600 -7.831 2.007 1.00 95.06 79 ILE A CA 1
ATOM 623 C C . ILE A 1 79 ? -2.170 -7.945 2.537 1.00 95.06 79 ILE A C 1
ATOM 625 O O . ILE A 1 79 ? -1.246 -7.883 1.730 1.00 95.06 79 ILE A O 1
ATOM 629 N N . GLU A 1 80 ? -1.950 -8.085 3.849 1.00 96.31 80 GLU A N 1
ATOM 630 C CA . GLU A 1 80 ? -0.608 -8.144 4.450 1.00 96.31 80 GLU A CA 1
ATOM 631 C C . GLU A 1 80 ? 0.339 -9.129 3.736 1.00 96.31 80 GLU A C 1
ATOM 633 O O . GLU A 1 80 ? 1.453 -8.724 3.393 1.00 96.31 80 GLU A O 1
ATOM 638 N N . PRO A 1 81 ? -0.074 -10.368 3.384 1.00 96.44 81 PRO A N 1
ATOM 639 C CA . PRO A 1 81 ? 0.787 -11.306 2.654 1.00 96.44 81 PRO A CA 1
ATOM 640 C C . PRO A 1 81 ? 1.237 -10.803 1.273 1.00 96.44 81 PRO A C 1
ATOM 642 O O . PRO A 1 81 ? 2.185 -11.326 0.686 1.00 96.44 81 PRO A O 1
ATOM 645 N N . LEU A 1 82 ? 0.544 -9.802 0.734 1.00 96.44 82 LEU A N 1
ATOM 646 C CA . LEU A 1 82 ? 0.785 -9.195 -0.568 1.00 96.44 82 LEU A CA 1
ATOM 647 C C . LEU A 1 82 ? 1.633 -7.918 -0.459 1.00 96.44 82 LEU A C 1
ATOM 649 O O . LEU A 1 82 ? 2.016 -7.357 -1.487 1.00 96.44 82 LEU A O 1
ATOM 653 N N . LEU A 1 83 ? 1.981 -7.458 0.744 1.00 95.62 83 LEU A N 1
ATOM 654 C CA . LEU A 1 83 ? 2.872 -6.319 0.955 1.00 95.62 83 LEU A CA 1
ATOM 655 C C . LEU A 1 83 ? 4.319 -6.816 0.934 1.00 95.62 83 LEU A C 1
ATOM 657 O O . LEU A 1 83 ? 4.803 -7.390 1.901 1.00 95.62 83 LEU A O 1
ATOM 661 N N . ALA A 1 84 ? 5.027 -6.621 -0.182 1.00 92.31 84 ALA A N 1
ATOM 662 C CA . ALA A 1 84 ? 6.390 -7.121 -0.393 1.00 92.31 84 ALA A CA 1
ATOM 663 C C . ALA A 1 84 ? 7.349 -6.765 0.768 1.00 92.31 84 ALA A C 1
ATOM 665 O O . ALA A 1 84 ? 7.918 -5.673 0.794 1.00 92.31 84 ALA A O 1
ATOM 666 N N . ASN A 1 85 ? 7.526 -7.701 1.709 1.00 92.56 85 ASN A N 1
ATOM 667 C CA . ASN A 1 85 ? 8.284 -7.551 2.958 1.00 92.56 85 ASN A CA 1
ATOM 668 C C . ASN A 1 85 ? 7.791 -6.438 3.911 1.00 92.56 85 ASN A C 1
ATOM 670 O O . ASN A 1 85 ? 8.580 -5.965 4.731 1.00 92.56 85 ASN A O 1
ATOM 674 N N . GLY A 1 86 ? 6.535 -6.001 3.794 1.00 93.19 86 GLY A N 1
ATOM 675 C CA . GLY A 1 86 ? 5.890 -5.088 4.743 1.00 93.19 86 GLY A CA 1
ATOM 676 C C . GLY A 1 86 ? 4.846 -5.817 5.584 1.00 93.19 86 GLY A C 1
ATOM 677 O O . GLY A 1 86 ? 4.328 -6.846 5.159 1.00 93.19 86 GLY A O 1
ATOM 678 N N . THR A 1 87 ? 4.529 -5.284 6.759 1.00 95.25 87 THR A N 1
ATOM 679 C CA . THR A 1 87 ? 3.381 -5.733 7.562 1.00 95.25 87 THR A CA 1
ATOM 680 C C . THR A 1 87 ? 2.286 -4.671 7.583 1.00 95.25 87 THR A C 1
ATOM 682 O O . THR A 1 87 ? 2.503 -3.533 7.152 1.00 95.25 87 THR A O 1
ATOM 685 N N . LYS A 1 88 ? 1.095 -4.992 8.101 1.00 94.25 88 LYS A N 1
ATOM 686 C CA . LYS A 1 88 ? 0.038 -3.979 8.231 1.00 94.25 88 LYS A CA 1
ATOM 687 C C . LYS A 1 88 ? 0.444 -2.786 9.104 1.00 94.25 88 LYS A C 1
ATOM 689 O O . LYS A 1 88 ? 0.019 -1.665 8.848 1.00 94.25 88 LYS A O 1
ATOM 694 N N . GLU A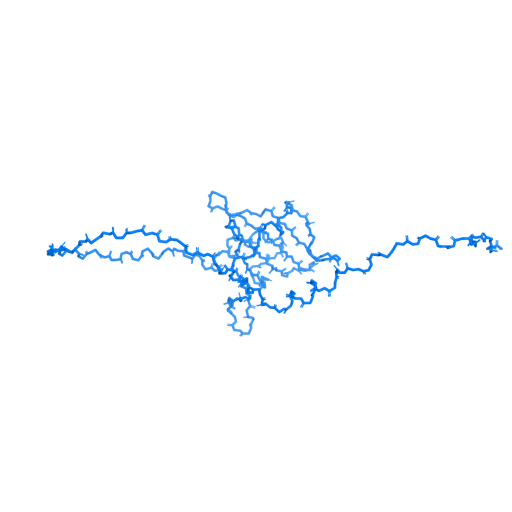 1 89 ? 1.304 -2.991 10.102 1.00 94.44 89 GLU A N 1
ATOM 695 C CA . GLU A 1 89 ? 1.803 -1.928 10.985 1.00 94.44 89 GLU A CA 1
ATOM 696 C C . GLU A 1 89 ? 2.772 -0.966 10.275 1.00 94.44 89 GLU A C 1
ATOM 698 O O . GLU A 1 89 ? 2.980 0.178 10.709 1.00 94.44 89 GLU A O 1
ATOM 703 N N . ASP A 1 90 ? 3.362 -1.409 9.165 1.00 96.31 90 ASP A N 1
ATOM 704 C CA . ASP A 1 90 ? 4.238 -0.587 8.341 1.00 96.31 90 ASP A CA 1
ATOM 705 C C . ASP A 1 90 ? 3.462 0.395 7.458 1.00 96.31 90 ASP A C 1
ATOM 707 O O . ASP A 1 90 ? 4.038 1.395 7.010 1.00 96.31 90 ASP A O 1
ATOM 711 N N . VAL A 1 91 ? 2.166 0.149 7.237 1.00 97.00 91 VAL A N 1
ATOM 712 C CA . VAL A 1 91 ? 1.304 0.985 6.398 1.00 97.00 91 VAL A CA 1
ATOM 713 C C . VAL A 1 91 ? 1.124 2.361 7.039 1.00 97.00 91 VAL A C 1
ATOM 715 O O . VAL A 1 91 ? 0.828 2.503 8.225 1.00 97.00 91 VAL A O 1
ATOM 718 N N . LYS A 1 92 ? 1.356 3.405 6.241 1.00 96.38 92 LYS A N 1
ATOM 719 C CA . LYS A 1 92 ? 1.246 4.816 6.643 1.00 96.38 92 LYS A CA 1
ATOM 720 C C . LYS A 1 92 ? 0.055 5.495 6.001 1.00 96.38 92 LYS A C 1
ATOM 722 O O . LYS A 1 92 ? -0.597 6.317 6.642 1.00 96.38 92 LYS A O 1
ATOM 727 N N . ARG A 1 93 ? -0.220 5.154 4.744 1.00 95.56 93 ARG A N 1
ATOM 728 C CA . ARG A 1 93 ? -1.312 5.727 3.965 1.00 95.56 93 ARG A CA 1
ATOM 729 C C . ARG A 1 93 ? -2.055 4.629 3.227 1.00 95.56 93 ARG A C 1
ATOM 731 O O . ARG A 1 93 ? -1.442 3.674 2.756 1.00 95.56 93 ARG A O 1
ATOM 738 N N . PHE A 1 94 ? -3.364 4.784 3.134 1.00 95.12 94 PHE A N 1
ATOM 739 C CA . PHE A 1 94 ? -4.257 3.827 2.503 1.00 95.12 94 PHE A CA 1
ATOM 740 C C . PHE A 1 94 ? -5.333 4.582 1.729 1.00 95.12 94 PHE A C 1
ATOM 742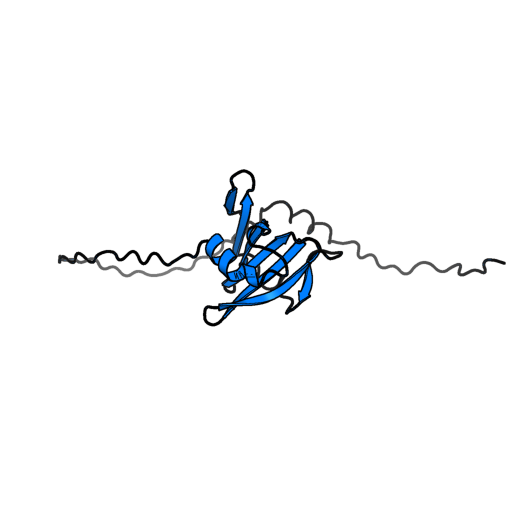 O O . PHE A 1 94 ? -5.876 5.565 2.235 1.00 95.12 94 PHE A O 1
ATOM 749 N N . TRP A 1 95 ? -5.648 4.165 0.505 1.00 93.94 95 TRP A N 1
ATOM 750 C CA . TRP A 1 95 ? -6.760 4.768 -0.223 1.00 93.94 95 TRP A CA 1
ATOM 751 C C . TRP A 1 95 ? -7.470 3.822 -1.167 1.00 93.94 95 TRP A C 1
ATOM 753 O O . TRP A 1 95 ? -6.871 2.939 -1.777 1.00 93.94 95 TRP A O 1
ATOM 763 N N . PHE A 1 96 ? -8.765 4.071 -1.320 1.00 91.31 96 PHE A N 1
ATOM 764 C CA . PHE A 1 96 ? -9.594 3.397 -2.304 1.00 91.31 96 PHE A CA 1
ATOM 765 C C . PHE A 1 96 ? -9.445 4.082 -3.661 1.00 91.31 96 PHE A C 1
ATOM 767 O O . PHE A 1 96 ? -9.513 5.312 -3.771 1.00 91.31 96 PHE A O 1
ATOM 774 N N . ALA A 1 97 ? -9.238 3.277 -4.693 1.00 89.69 97 ALA A N 1
ATOM 775 C CA . ALA A 1 97 ? -9.267 3.684 -6.084 1.00 89.69 97 ALA A CA 1
ATOM 776 C C . ALA A 1 97 ? -10.706 3.664 -6.618 1.00 89.69 97 ALA A C 1
ATOM 778 O O . ALA A 1 97 ? -11.546 2.897 -6.151 1.00 89.69 97 ALA A O 1
ATOM 779 N N . ARG A 1 98 ? -10.990 4.471 -7.647 1.00 85.50 98 ARG A N 1
ATOM 780 C CA . ARG A 1 98 ? -12.327 4.517 -8.274 1.00 85.50 98 ARG A CA 1
ATOM 781 C C . ARG A 1 98 ? -12.782 3.199 -8.897 1.00 85.50 98 ARG A C 1
ATOM 783 O O . ARG A 1 98 ? -13.980 2.997 -9.058 1.00 85.50 98 ARG A O 1
ATOM 790 N N . ASP A 1 99 ? -11.848 2.340 -9.284 1.00 87.44 99 ASP A N 1
ATOM 791 C CA . ASP A 1 99 ? -12.140 1.031 -9.868 1.00 87.44 99 ASP A CA 1
ATOM 792 C C . ASP A 1 99 ? -12.350 -0.069 -8.816 1.00 87.44 99 ASP A C 1
ATOM 794 O O . ASP A 1 99 ? -12.438 -1.246 -9.157 1.00 87.44 99 ASP A O 1
ATOM 798 N N . GLY A 1 100 ? -12.446 0.307 -7.536 1.00 87.81 100 GLY A N 1
ATOM 799 C CA . GLY A 1 100 ? -12.633 -0.621 -6.424 1.00 87.81 100 GLY A CA 1
ATOM 800 C C . GLY A 1 100 ? -11.341 -1.282 -5.941 1.00 87.81 100 GLY A C 1
ATOM 801 O O . GLY A 1 100 ? -11.386 -2.078 -5.005 1.00 87.81 100 GLY A O 1
ATOM 802 N N . GLY A 1 101 ? -10.191 -0.958 -6.541 1.00 91.69 101 GLY A N 1
ATOM 803 C CA . GLY A 1 101 ? -8.891 -1.346 -6.005 1.00 91.69 101 GLY A CA 1
ATOM 804 C C . GLY A 1 101 ? -8.496 -0.533 -4.772 1.00 91.69 101 GLY A C 1
ATOM 805 O O . GLY A 1 101 ? -9.114 0.478 -4.428 1.00 91.69 101 GLY A O 1
ATOM 806 N N . VAL A 1 102 ? -7.422 -0.955 -4.116 1.00 94.31 102 VAL A N 1
ATOM 807 C CA . VAL A 1 102 ? -6.852 -0.268 -2.957 1.00 94.31 102 VAL A CA 1
ATOM 808 C C . VAL A 1 102 ? -5.372 -0.023 -3.167 1.00 94.31 102 VAL A C 1
ATOM 810 O O . VAL A 1 102 ? -4.659 -0.834 -3.755 1.00 94.31 102 VAL A O 1
ATOM 813 N N . TYR A 1 103 ? -4.908 1.103 -2.656 1.00 95.44 103 TYR A N 1
ATOM 814 C CA . TYR A 1 103 ? -3.499 1.414 -2.558 1.00 95.44 103 TYR A CA 1
ATOM 815 C C . TYR A 1 103 ? -3.084 1.410 -1.095 1.00 95.44 103 TYR A C 1
ATOM 817 O O . TYR A 1 103 ? -3.742 2.024 -0.253 1.00 95.44 103 TYR A O 1
ATOM 825 N N . ALA A 1 104 ? -1.967 0.754 -0.809 1.00 96.94 104 ALA A N 1
ATOM 826 C CA . ALA A 1 104 ? -1.328 0.766 0.496 1.00 96.94 104 ALA A CA 1
ATOM 827 C C . ALA A 1 104 ? 0.097 1.287 0.341 1.00 96.94 104 ALA A C 1
ATOM 829 O O . ALA A 1 104 ? 0.902 0.700 -0.383 1.00 96.94 104 ALA A O 1
ATOM 830 N N . GLU A 1 105 ? 0.417 2.378 1.029 1.00 96.94 105 GLU A N 1
ATOM 831 C CA . GLU A 1 105 ? 1.769 2.915 1.120 1.00 96.94 105 GLU A CA 1
ATOM 832 C C . GLU A 1 105 ? 2.376 2.554 2.474 1.00 96.94 105 GLU A C 1
ATOM 834 O O . GLU A 1 105 ? 1.806 2.859 3.525 1.00 96.94 105 GLU A O 1
ATOM 839 N N . TYR A 1 106 ? 3.543 1.919 2.453 1.00 97.62 106 TYR A N 1
ATOM 840 C CA . TYR A 1 106 ? 4.145 1.308 3.630 1.00 97.62 106 TYR A CA 1
ATOM 841 C C . TYR A 1 106 ? 5.668 1.424 3.632 1.00 97.62 106 TYR A C 1
ATOM 843 O O . TYR A 1 106 ? 6.325 1.525 2.592 1.00 97.62 106 TYR A O 1
ATOM 851 N N . GLN A 1 107 ? 6.238 1.432 4.835 1.00 96.81 107 GLN A N 1
ATOM 852 C CA . GLN A 1 107 ? 7.680 1.498 5.039 1.00 96.81 107 GLN A CA 1
ATOM 853 C C . GLN A 1 107 ? 8.278 0.088 5.047 1.00 96.81 107 GLN A C 1
ATOM 855 O O . GLN A 1 107 ? 7.854 -0.765 5.809 1.00 96.81 107 GLN A O 1
ATOM 860 N N . THR A 1 108 ? 9.331 -0.144 4.270 1.00 96.25 108 THR A N 1
ATOM 861 C CA . THR A 1 108 ? 10.139 -1.373 4.362 1.00 96.25 108 THR A CA 1
ATOM 862 C C . THR A 1 108 ? 11.576 -1.043 4.754 1.00 96.25 108 THR A C 1
ATOM 864 O O . THR A 1 108 ? 11.971 0.126 4.795 1.00 96.25 108 THR A O 1
ATOM 867 N N . ARG A 1 109 ? 12.407 -2.065 4.990 1.00 93.69 109 ARG A N 1
ATOM 868 C CA . ARG A 1 109 ? 13.858 -1.876 5.189 1.00 93.69 109 ARG A CA 1
ATOM 869 C C . ARG A 1 109 ? 14.559 -1.264 3.973 1.00 93.69 109 ARG A C 1
ATOM 871 O O . ARG A 1 109 ? 15.593 -0.626 4.129 1.00 93.69 109 ARG A O 1
ATOM 878 N N . GLU A 1 110 ? 14.006 -1.471 2.783 1.00 91.56 110 GLU A N 1
ATOM 879 C CA . GLU A 1 110 ? 14.560 -1.015 1.504 1.00 91.56 110 GLU A CA 1
ATOM 880 C C . GLU A 1 110 ? 14.077 0.394 1.128 1.00 91.56 110 GLU A C 1
ATOM 882 O O . GLU A 1 110 ? 14.581 0.985 0.178 1.00 91.56 110 GLU A O 1
ATOM 887 N N . GLY A 1 111 ? 13.112 0.937 1.875 1.00 94.12 111 GLY A N 1
ATOM 888 C CA . GLY A 1 111 ? 12.511 2.242 1.627 1.00 94.12 111 GLY A CA 1
ATOM 889 C C . GLY A 1 111 ? 10.988 2.190 1.583 1.00 94.12 111 GLY A C 1
ATOM 890 O O . GLY A 1 111 ? 10.363 1.188 1.942 1.00 94.12 111 GLY A O 1
ATOM 891 N N . MET A 1 112 ? 10.394 3.298 1.149 1.00 96.25 112 MET A N 1
ATOM 892 C CA . MET A 1 112 ? 8.950 3.398 0.960 1.00 96.25 112 MET A CA 1
ATOM 893 C C . MET A 1 112 ? 8.507 2.563 -0.239 1.00 96.25 112 MET A C 1
ATOM 895 O O . MET A 1 112 ? 9.125 2.597 -1.308 1.00 96.25 112 MET A O 1
ATOM 899 N N . ARG A 1 113 ? 7.421 1.821 -0.047 1.00 97.44 113 ARG A N 1
ATOM 900 C CA . ARG A 1 113 ? 6.746 1.032 -1.072 1.00 97.44 113 ARG A CA 1
ATOM 901 C C . ARG A 1 113 ? 5.297 1.468 -1.168 1.00 97.44 113 ARG A C 1
ATOM 903 O O . ARG A 1 113 ? 4.714 1.939 -0.192 1.00 97.44 113 ARG A O 1
ATOM 910 N N . MET A 1 114 ? 4.716 1.255 -2.336 1.00 96.88 114 MET A N 1
ATOM 911 C CA . MET A 1 114 ? 3.283 1.375 -2.532 1.00 96.88 114 MET A CA 1
ATOM 912 C C . MET A 1 114 ? 2.803 0.171 -3.333 1.00 96.88 114 MET A C 1
ATOM 914 O O . MET A 1 114 ? 3.352 -0.126 -4.390 1.00 96.88 114 MET A O 1
ATOM 918 N N . ALA A 1 115 ? 1.805 -0.539 -2.822 1.00 97.12 115 ALA A N 1
ATOM 919 C CA . ALA A 1 115 ? 1.162 -1.645 -3.516 1.00 97.12 115 ALA A CA 1
ATOM 920 C C . ALA A 1 115 ? -0.221 -1.205 -3.985 1.00 97.12 115 ALA A C 1
ATOM 922 O O . ALA A 1 115 ? -0.955 -0.574 -3.226 1.00 97.12 115 ALA A O 1
ATOM 923 N N . TYR A 1 116 ? -0.569 -1.557 -5.218 1.00 96.38 116 TYR A N 1
ATOM 924 C CA . TYR A 1 116 ? -1.933 -1.474 -5.718 1.00 96.38 116 TYR A CA 1
ATOM 925 C C . TYR A 1 116 ? -2.516 -2.881 -5.801 1.00 96.38 116 TYR A C 1
ATOM 927 O O . TYR A 1 116 ? -1.917 -3.773 -6.413 1.00 96.38 116 TYR A O 1
ATOM 935 N N . LEU A 1 117 ? -3.667 -3.082 -5.164 1.00 95.50 117 LEU A N 1
ATOM 936 C CA . LEU A 1 117 ? -4.318 -4.378 -5.047 1.00 95.50 117 LEU A CA 1
ATOM 937 C C . LEU A 1 117 ? -5.757 -4.315 -5.547 1.00 95.50 117 LEU A C 1
ATOM 939 O O . LEU A 1 117 ? -6.468 -3.338 -5.320 1.00 95.50 117 LEU A O 1
ATOM 943 N N . GLN A 1 118 ? -6.191 -5.380 -6.209 1.00 93.88 118 GLN A N 1
ATOM 944 C CA . GLN A 1 118 ? -7.548 -5.532 -6.722 1.00 93.88 118 GLN A CA 1
ATOM 945 C C . GLN A 1 118 ? -8.195 -6.767 -6.109 1.00 93.88 118 GLN A C 1
ATOM 947 O O . GLN A 1 118 ? -7.535 -7.789 -5.931 1.00 93.88 118 GLN A O 1
ATOM 952 N N . SER A 1 119 ? -9.492 -6.684 -5.820 1.00 90.94 119 SER A N 1
ATOM 953 C CA . SER A 1 119 ? -10.274 -7.861 -5.455 1.00 90.94 119 SER A CA 1
ATOM 954 C C . SER A 1 119 ? -10.765 -8.550 -6.726 1.00 90.94 119 SER A C 1
ATOM 956 O O . SER A 1 119 ? -11.496 -7.960 -7.524 1.00 90.94 119 SER A O 1
ATOM 958 N N . ARG A 1 120 ? -10.354 -9.801 -6.937 1.00 88.88 120 ARG A N 1
ATOM 959 C CA . ARG A 1 120 ? -10.821 -10.661 -8.029 1.00 88.88 120 ARG A CA 1
ATOM 960 C C . ARG A 1 120 ? -11.426 -11.920 -7.440 1.00 88.88 120 ARG A C 1
ATOM 962 O O . ARG A 1 120 ? -10.785 -12.637 -6.682 1.00 88.88 120 ARG A O 1
ATOM 969 N N . ASN A 1 121 ? -12.685 -12.192 -7.784 1.00 88.69 121 ASN A N 1
ATOM 970 C CA . ASN A 1 121 ? -13.432 -13.350 -7.279 1.00 88.69 121 ASN A CA 1
ATOM 971 C C . ASN A 1 121 ? -13.446 -13.455 -5.737 1.00 88.69 121 ASN A C 1
ATOM 973 O O . ASN A 1 121 ? -13.452 -14.557 -5.194 1.00 88.69 121 ASN A O 1
ATOM 977 N N . GLY A 1 122 ? -13.432 -12.315 -5.038 1.00 84.44 122 GLY A N 1
ATOM 978 C CA . GLY A 1 122 ? -13.429 -12.263 -3.573 1.00 84.44 122 GLY A CA 1
ATOM 979 C C . GLY A 1 122 ? -12.060 -12.460 -2.916 1.00 84.44 122 GLY A C 1
ATOM 980 O O . GLY A 1 122 ? -12.001 -12.539 -1.694 1.00 84.44 122 GLY A O 1
ATOM 981 N N . ALA A 1 123 ? -10.971 -12.524 -3.687 1.00 89.88 123 ALA A N 1
ATOM 982 C CA . ALA A 1 123 ? -9.607 -12.571 -3.171 1.00 89.88 123 ALA A CA 1
ATOM 983 C C . ALA A 1 123 ? -8.813 -11.338 -3.614 1.00 89.88 123 ALA A C 1
ATOM 985 O O . ALA A 1 123 ? -8.936 -10.885 -4.753 1.00 89.88 123 ALA A O 1
ATOM 986 N N . TRP A 1 124 ? -7.981 -10.806 -2.720 1.00 94.69 124 TRP A N 1
ATOM 987 C CA . TRP A 1 124 ? -7.056 -9.732 -3.064 1.00 94.69 124 TRP A CA 1
ATOM 988 C C . TRP A 1 124 ? -5.870 -10.264 -3.865 1.00 94.69 124 TRP A C 1
ATOM 990 O O . TRP A 1 124 ? -5.273 -11.284 -3.527 1.00 94.69 124 TRP A O 1
ATOM 1000 N N . GLU A 1 125 ? -5.495 -9.525 -4.901 1.00 95.62 125 GLU A N 1
ATOM 1001 C CA . GLU A 1 125 ? -4.310 -9.773 -5.714 1.00 95.62 125 GLU A CA 1
ATOM 1002 C C . GLU A 1 125 ? -3.515 -8.471 -5.858 1.00 95.62 125 GLU A C 1
ATOM 1004 O O . GLU A 1 125 ? -4.090 -7.403 -6.082 1.00 95.62 125 GLU A O 1
ATOM 1009 N N . ARG A 1 126 ? -2.181 -8.542 -5.751 1.00 95.81 126 ARG A N 1
ATOM 1010 C CA . ARG A 1 126 ? -1.311 -7.390 -6.023 1.00 95.81 126 ARG A CA 1
ATOM 1011 C C . ARG A 1 126 ? -1.188 -7.205 -7.532 1.00 95.81 126 ARG A C 1
ATOM 1013 O O . ARG A 1 126 ? -0.547 -8.008 -8.201 1.00 95.81 126 ARG A O 1
ATOM 1020 N N . ALA A 1 127 ? -1.772 -6.132 -8.049 1.00 95.12 127 ALA A N 1
ATOM 1021 C CA . ALA A 1 127 ? -1.723 -5.791 -9.466 1.00 95.12 127 ALA A CA 1
ATOM 1022 C C . ALA A 1 127 ? -0.475 -4.969 -9.826 1.00 95.12 127 ALA A C 1
ATOM 1024 O O . ALA A 1 127 ? 0.023 -5.077 -10.946 1.00 95.12 127 ALA A O 1
ATOM 1025 N N . ALA A 1 128 ? 0.047 -4.172 -8.886 1.00 96.25 128 ALA A N 1
ATOM 1026 C CA . ALA A 1 128 ? 1.285 -3.426 -9.087 1.00 96.25 128 ALA A CA 1
ATOM 1027 C C . ALA A 1 128 ? 2.034 -3.153 -7.777 1.00 96.25 128 ALA A C 1
ATOM 1029 O O . ALA A 1 128 ? 1.434 -3.037 -6.704 1.00 96.25 128 ALA A O 1
ATOM 1030 N N . LEU A 1 129 ? 3.355 -3.020 -7.883 1.00 97.12 129 LEU A N 1
ATOM 1031 C CA . LEU A 1 129 ? 4.250 -2.620 -6.804 1.00 97.12 129 LEU A CA 1
ATOM 1032 C C . LEU A 1 129 ? 5.133 -1.469 -7.274 1.00 97.12 129 LEU A C 1
ATOM 1034 O O . LEU A 1 129 ? 5.761 -1.551 -8.328 1.00 97.12 129 LEU A O 1
ATOM 1038 N N . TYR A 1 130 ? 5.235 -0.440 -6.443 1.00 96.62 130 TYR A N 1
ATOM 1039 C CA . TYR A 1 130 ? 6.016 0.758 -6.701 1.00 96.62 130 TYR A CA 1
ATOM 1040 C C . TYR A 1 130 ? 7.032 0.998 -5.585 1.00 96.62 130 TYR A C 1
ATOM 1042 O O . TYR A 1 130 ? 6.827 0.621 -4.425 1.00 96.62 130 TYR A O 1
ATOM 1050 N N . GLY A 1 131 ? 8.129 1.661 -5.933 1.00 96.44 131 GLY A N 1
ATOM 1051 C CA . GLY A 1 131 ? 9.116 2.178 -4.990 1.00 96.44 131 GLY A CA 1
ATOM 1052 C C . GLY A 1 131 ? 9.440 3.638 -5.253 1.00 96.44 131 GLY A C 1
ATOM 1053 O O . GLY A 1 131 ? 9.036 4.208 -6.264 1.00 96.44 131 GLY A O 1
ATOM 1054 N N . ALA A 1 132 ? 10.176 4.239 -4.324 1.00 92.31 132 ALA A N 1
ATOM 1055 C CA . ALA A 1 132 ? 10.708 5.579 -4.513 1.00 92.31 132 ALA A CA 1
ATOM 1056 C C . ALA A 1 132 ? 11.726 5.603 -5.667 1.00 92.31 132 ALA A C 1
ATOM 1058 O O . ALA A 1 132 ? 12.671 4.815 -5.682 1.00 92.31 132 ALA A O 1
ATOM 1059 N N . GLY A 1 133 ? 11.522 6.533 -6.593 1.00 89.69 133 GLY A N 1
ATOM 1060 C CA . GLY A 1 133 ? 12.356 6.819 -7.752 1.00 89.69 133 GLY A CA 1
ATOM 1061 C C . GLY A 1 133 ? 12.850 8.264 -7.778 1.00 89.69 133 GLY A C 1
ATOM 1062 O O . GLY A 1 133 ? 12.566 9.048 -6.869 1.00 89.69 133 GLY A O 1
ATOM 1063 N N . GLU A 1 134 ? 13.566 8.650 -8.835 1.00 88.62 134 GLU A N 1
ATOM 1064 C CA . GLU A 1 134 ? 14.155 10.000 -8.931 1.00 88.62 134 GLU A CA 1
ATOM 1065 C C . GLU A 1 134 ? 13.089 11.101 -9.032 1.00 88.62 134 GLU A C 1
ATOM 1067 O O . GLU A 1 134 ? 13.282 12.210 -8.533 1.00 88.62 134 GLU A O 1
ATOM 1072 N N . ASN A 1 135 ? 11.950 10.786 -9.659 1.00 87.31 135 ASN A N 1
ATOM 1073 C CA . ASN A 1 135 ? 10.878 11.741 -9.957 1.00 87.31 135 ASN A CA 1
ATOM 1074 C C . ASN A 1 135 ? 9.538 11.397 -9.279 1.00 87.31 135 ASN A C 1
ATOM 1076 O O . ASN A 1 135 ? 8.502 11.928 -9.677 1.00 87.31 135 ASN A O 1
ATOM 1080 N N . GLY A 1 136 ? 9.531 10.518 -8.272 1.00 89.94 136 GLY A N 1
ATOM 1081 C CA . GLY A 1 136 ? 8.309 10.099 -7.579 1.00 89.94 136 GLY A CA 1
ATOM 1082 C C . GLY A 1 136 ? 8.227 8.588 -7.406 1.00 89.94 136 GLY A C 1
ATOM 1083 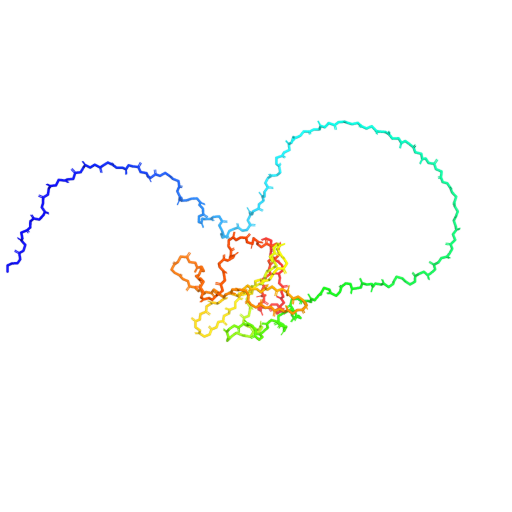O O . GLY A 1 136 ? 9.188 7.971 -6.961 1.00 89.94 136 GLY A O 1
ATOM 1084 N N . TRP A 1 137 ? 7.073 8.001 -7.720 1.00 93.19 137 TRP A N 1
ATOM 1085 C CA . TRP A 1 137 ? 6.871 6.553 -7.678 1.00 93.19 137 TRP A CA 1
ATOM 1086 C C . TRP A 1 137 ? 7.301 5.909 -8.994 1.00 93.19 137 TRP A C 1
ATOM 1088 O O . TRP A 1 137 ? 6.858 6.322 -10.062 1.00 93.19 137 TRP A O 1
ATOM 1098 N N . GLU A 1 138 ? 8.133 4.879 -8.903 1.00 94.44 138 GLU A N 1
ATOM 1099 C CA . GLU A 1 138 ? 8.563 4.057 -10.032 1.00 94.44 138 GLU A CA 1
ATOM 1100 C C . GLU A 1 138 ? 8.024 2.639 -9.875 1.00 94.44 138 GLU A C 1
ATOM 1102 O O . GLU A 1 138 ? 8.037 2.075 -8.777 1.00 94.44 138 GLU A O 1
ATOM 1107 N N . ILE A 1 139 ? 7.546 2.062 -10.976 1.00 95.56 139 ILE A N 1
ATOM 1108 C CA . ILE A 1 139 ? 7.054 0.689 -10.987 1.00 95.56 139 ILE A CA 1
ATOM 1109 C C . ILE A 1 139 ? 8.205 -0.310 -10.839 1.00 95.56 139 ILE A C 1
ATOM 1111 O O . ILE A 1 139 ? 9.251 -0.193 -11.474 1.00 95.56 139 ILE A O 1
ATOM 1115 N N . ILE A 1 140 ? 7.989 -1.311 -9.995 1.00 95.94 140 ILE A N 1
ATOM 1116 C CA . ILE A 1 140 ? 8.910 -2.423 -9.738 1.00 95.94 140 ILE A CA 1
ATOM 1117 C C . ILE A 1 140 ? 8.347 -3.714 -10.320 1.00 95.94 140 ILE A C 1
ATOM 1119 O O . ILE A 1 140 ? 9.089 -4.523 -10.873 1.00 95.94 140 ILE A O 1
ATOM 1123 N N . GLU A 1 141 ? 7.037 -3.911 -10.180 1.00 95.94 141 GLU A N 1
ATOM 1124 C CA . GLU A 1 141 ? 6.330 -5.119 -10.592 1.00 95.94 141 GLU A CA 1
ATOM 1125 C C . GLU A 1 141 ? 4.905 -4.764 -11.037 1.00 95.94 141 GLU A C 1
ATOM 1127 O O . GLU A 1 141 ? 4.282 -3.880 -10.448 1.00 95.94 141 GLU A O 1
ATOM 1132 N N . GLY A 1 142 ? 4.377 -5.489 -12.026 1.00 94.31 142 GLY A N 1
ATOM 1133 C CA . GLY A 1 142 ? 2.992 -5.362 -12.485 1.00 94.31 142 GLY A CA 1
ATOM 1134 C C . GLY A 1 142 ? 2.788 -4.332 -13.597 1.00 94.31 142 GLY A C 1
ATOM 1135 O O . GLY A 1 142 ? 3.705 -4.049 -14.370 1.00 94.31 142 GLY A O 1
ATOM 1136 N N . GLU A 1 143 ? 1.569 -3.802 -13.690 1.00 88.94 143 GLU A N 1
ATOM 1137 C CA . GLU A 1 143 ? 1.178 -2.784 -14.677 1.00 88.94 143 GLU A CA 1
ATOM 1138 C C . GLU A 1 143 ? 1.179 -1.375 -14.068 1.00 88.94 143 GLU A C 1
ATOM 1140 O O . GLU A 1 143 ? 0.786 -1.181 -12.917 1.00 88.94 143 GLU A O 1
ATOM 1145 N N . ASP A 1 144 ? 1.606 -0.374 -14.843 1.00 87.94 144 ASP A N 1
ATOM 1146 C CA . ASP A 1 144 ? 1.611 1.020 -14.386 1.00 87.94 144 ASP A CA 1
ATOM 1147 C C . ASP A 1 144 ? 0.198 1.611 -14.444 1.00 87.94 144 ASP A C 1
ATOM 1149 O O . ASP A 1 144 ? -0.349 1.887 -15.514 1.00 87.94 144 ASP A O 1
ATOM 1153 N N . VAL A 1 145 ? -0.401 1.773 -13.265 1.00 84.69 145 VAL A N 1
ATOM 1154 C CA . VAL A 1 145 ? -1.805 2.166 -13.073 1.00 84.69 145 VAL A CA 1
ATOM 1155 C C . VAL A 1 145 ? -1.978 3.365 -12.140 1.00 84.69 145 VAL A C 1
ATOM 1157 O O . VAL A 1 145 ? -3.093 3.873 -11.995 1.00 84.69 145 VAL A O 1
ATOM 1160 N N . ILE A 1 146 ? -0.890 3.868 -11.544 1.00 77.12 146 ILE A N 1
ATOM 1161 C CA . ILE A 1 146 ? -0.924 4.924 -10.517 1.00 77.12 146 ILE A CA 1
ATOM 1162 C C . ILE A 1 146 ? -1.580 6.223 -11.014 1.00 77.12 146 ILE A C 1
ATOM 1164 O O . ILE A 1 146 ? -2.225 6.934 -10.246 1.00 77.12 146 ILE A O 1
ATOM 1168 N N . PHE A 1 147 ? -1.477 6.519 -12.312 1.00 72.25 147 PHE A N 1
ATOM 1169 C CA . PHE A 1 147 ? -2.063 7.717 -12.926 1.00 72.25 147 PHE A CA 1
ATOM 1170 C C . PHE A 1 147 ? -3.434 7.485 -13.566 1.00 72.25 147 PHE A C 1
ATOM 1172 O O . PHE A 1 147 ? -4.091 8.441 -13.976 1.00 72.25 147 PHE A O 1
ATOM 1179 N N . LEU A 1 148 ? -3.869 6.230 -13.667 1.00 77.69 148 LEU A N 1
ATOM 1180 C CA . LEU A 1 148 ? -5.146 5.872 -14.284 1.00 77.69 148 LEU A CA 1
ATOM 1181 C C . LEU A 1 148 ? -6.291 5.919 -13.268 1.00 77.69 148 LEU A C 1
ATOM 1183 O O . LEU A 1 148 ? -7.430 6.218 -13.623 1.00 77.69 148 LEU A O 1
ATOM 1187 N N . ASN A 1 149 ? -5.966 5.684 -11.997 1.00 75.69 149 ASN A N 1
ATOM 1188 C CA . ASN A 1 149 ? -6.931 5.454 -10.934 1.00 75.69 149 ASN A CA 1
ATOM 1189 C C . ASN A 1 149 ? -6.766 6.481 -9.802 1.00 75.69 149 ASN A C 1
ATOM 1191 O O . ASN A 1 149 ? -6.053 6.210 -8.832 1.00 75.69 149 ASN A O 1
ATOM 1195 N N . PRO A 1 150 ? -7.410 7.662 -9.899 1.00 74.94 150 PRO A N 1
ATOM 1196 C CA . PRO A 1 150 ? -7.299 8.687 -8.869 1.00 74.94 150 PRO A CA 1
ATOM 1197 C C . PRO A 1 150 ? -7.905 8.211 -7.535 1.00 74.94 150 PRO A C 1
ATOM 1199 O O . PRO A 1 150 ? -8.870 7.436 -7.544 1.00 74.94 150 PRO A O 1
ATOM 1202 N N . PRO A 1 151 ? -7.383 8.696 -6.393 1.00 80.81 151 PRO A N 1
ATOM 1203 C CA . PRO A 1 151 ? -7.907 8.353 -5.076 1.00 80.81 151 PRO A CA 1
ATOM 1204 C C . PRO A 1 151 ? -9.351 8.848 -4.917 1.00 80.81 151 PRO A C 1
ATOM 1206 O O . PRO A 1 151 ? -9.675 9.982 -5.271 1.00 80.81 151 PRO A O 1
ATOM 1209 N N . GLN A 1 152 ? -10.218 7.990 -4.381 1.00 84.00 152 GLN A N 1
ATOM 1210 C CA . GLN A 1 152 ? -11.592 8.332 -4.007 1.00 84.00 152 GLN A CA 1
ATOM 1211 C C . GLN A 1 152 ? -11.696 8.665 -2.519 1.00 84.00 152 GLN A C 1
ATOM 1213 O O . GLN A 1 152 ? -12.325 9.652 -2.149 1.00 84.00 152 GLN A O 1
ATOM 1218 N N . GLU A 1 153 ? -11.071 7.851 -1.670 1.00 88.25 153 GLU A N 1
ATOM 1219 C CA . GLU A 1 153 ? -11.025 8.077 -0.229 1.00 88.25 153 GLU A CA 1
ATOM 1220 C C . GLU A 1 153 ? -9.621 7.819 0.285 1.00 88.25 153 GLU A C 1
ATOM 1222 O O . GLU A 1 153 ? -9.123 6.704 0.151 1.00 88.25 153 GLU A O 1
ATOM 1227 N N . PHE A 1 154 ? -9.006 8.840 0.876 1.00 91.00 154 PHE A N 1
ATOM 1228 C CA . PHE A 1 154 ? -7.631 8.799 1.349 1.00 91.00 154 PHE A CA 1
ATOM 1229 C C . PHE A 1 154 ? -7.577 8.815 2.880 1.00 91.00 154 PHE A C 1
ATOM 1231 O O . PHE A 1 154 ? -8.277 9.583 3.543 1.00 91.00 154 PHE A O 1
ATOM 1238 N N . TRP A 1 155 ? -6.753 7.933 3.434 1.00 94.50 155 TRP A N 1
ATOM 1239 C CA . TRP A 1 155 ? -6.623 7.687 4.862 1.00 94.50 155 TRP A CA 1
ATOM 1240 C C . TRP A 1 155 ? -5.150 7.662 5.255 1.00 94.50 155 TRP A C 1
ATOM 1242 O O . TRP A 1 155 ? -4.305 7.109 4.550 1.00 94.50 155 TRP A O 1
ATOM 1252 N N . GLU A 1 156 ? -4.843 8.238 6.411 1.00 95.75 156 GLU A N 1
ATOM 1253 C CA . GLU A 1 156 ? -3.495 8.256 6.975 1.00 95.75 156 GLU A CA 1
ATOM 1254 C C . GLU A 1 156 ? -3.531 7.755 8.417 1.00 95.75 156 GLU A C 1
ATOM 1256 O O . GLU A 1 156 ? -4.433 8.099 9.188 1.00 95.75 156 GLU A O 1
ATOM 1261 N N . TYR A 1 157 ? -2.555 6.927 8.783 1.00 93.31 157 TYR A N 1
ATOM 1262 C CA . TYR A 1 157 ? -2.481 6.365 10.122 1.00 93.31 157 TYR A CA 1
ATOM 1263 C C . TYR A 1 157 ? -1.850 7.365 11.094 1.00 93.31 157 TYR A C 1
ATOM 1265 O O . TYR A 1 157 ? -0.657 7.673 11.013 1.00 93.31 157 TYR A O 1
ATOM 1273 N N . ASN A 1 158 ? -2.634 7.853 12.057 1.00 92.88 158 ASN A N 1
ATOM 1274 C CA . ASN A 1 158 ? -2.126 8.716 13.115 1.00 92.88 158 ASN A CA 1
ATOM 1275 C C . ASN A 1 158 ? -1.479 7.862 14.210 1.00 92.88 158 ASN A C 1
ATOM 1277 O O . ASN A 1 158 ? -2.160 7.217 15.006 1.00 92.88 158 ASN A O 1
ATOM 1281 N N . THR A 1 159 ? -0.150 7.899 14.298 1.00 89.19 159 THR A N 1
ATOM 1282 C CA . THR A 1 159 ? 0.612 7.127 15.291 1.00 89.19 159 THR A CA 1
ATOM 1283 C C . THR A 1 159 ? 0.371 7.577 16.732 1.00 89.19 159 THR A C 1
ATOM 1285 O O . THR A 1 159 ? 0.421 6.746 17.638 1.00 89.19 159 THR A O 1
ATOM 1288 N N . GLY A 1 160 ? 0.085 8.863 16.959 1.00 90.06 160 GLY A N 1
ATOM 1289 C CA . GLY A 1 160 ? -0.190 9.412 18.288 1.00 90.06 160 GLY A CA 1
ATOM 1290 C C . GLY A 1 160 ? -1.555 8.986 18.827 1.00 90.06 160 GLY A C 1
ATOM 1291 O O . GLY A 1 160 ? -1.669 8.630 19.998 1.00 90.06 160 GLY A O 1
ATOM 1292 N N . ALA A 1 161 ? -2.572 8.978 17.965 1.00 91.19 161 ALA A N 1
ATOM 1293 C CA . ALA A 1 161 ? -3.927 8.546 18.308 1.00 91.19 161 ALA A CA 1
ATOM 1294 C C . ALA A 1 161 ? -4.167 7.039 18.088 1.00 91.19 161 ALA A C 1
ATOM 1296 O O . ALA A 1 161 ? -5.170 6.512 18.558 1.00 91.19 161 ALA A O 1
ATOM 1297 N N . ARG A 1 162 ? -3.237 6.344 17.415 1.00 89.31 162 ARG A N 1
ATOM 1298 C CA . ARG A 1 162 ? -3.309 4.919 17.042 1.00 89.31 162 ARG A CA 1
ATOM 1299 C C . ARG A 1 162 ? -4.594 4.568 16.285 1.00 89.31 162 ARG A C 1
ATOM 1301 O O . ARG A 1 162 ? -5.236 3.566 16.581 1.00 89.31 162 ARG A O 1
ATOM 1308 N N . GLN A 1 163 ? -4.972 5.418 15.336 1.00 92.50 163 GLN A N 1
ATOM 1309 C CA . GLN A 1 163 ? -6.194 5.261 14.549 1.00 92.50 163 GLN A CA 1
ATOM 1310 C C . GLN A 1 163 ? -6.016 5.805 13.130 1.00 92.50 163 GLN A C 1
ATOM 1312 O O . GLN A 1 163 ? -5.192 6.693 12.888 1.00 92.50 163 GLN A O 1
ATOM 1317 N N . TRP A 1 164 ? -6.827 5.292 12.208 1.00 93.25 164 TRP A N 1
ATOM 1318 C CA . TRP A 1 164 ? -6.942 5.816 10.852 1.00 93.25 164 TRP A CA 1
ATOM 1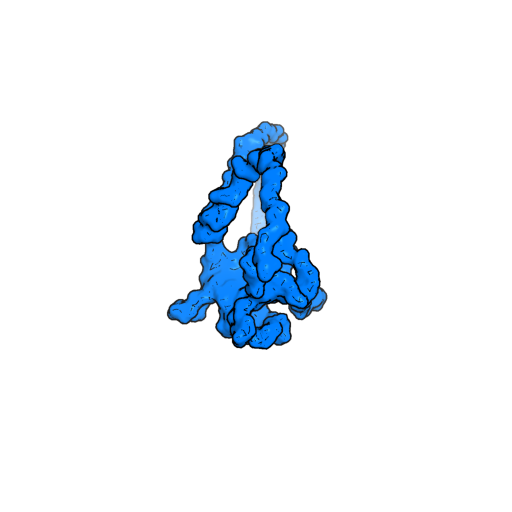319 C C . TRP A 1 164 ? -7.728 7.123 10.834 1.00 93.25 164 TRP A C 1
ATOM 1321 O O . TRP A 1 164 ? -8.817 7.220 11.398 1.00 93.25 164 TRP A O 1
ATOM 1331 N N . GLU A 1 165 ? -7.190 8.123 10.144 1.00 93.62 165 GLU A N 1
ATOM 1332 C CA . GLU A 1 165 ? -7.857 9.399 9.923 1.00 93.62 165 GLU A CA 1
ATOM 1333 C C . GLU A 1 165 ? -8.141 9.588 8.441 1.00 93.62 165 GLU A C 1
ATOM 1335 O O . GLU A 1 165 ? -7.224 9.557 7.616 1.00 93.62 165 GLU A O 1
ATOM 1340 N N . LYS A 1 166 ? -9.411 9.837 8.109 1.00 92.38 166 LYS A N 1
ATOM 1341 C CA . LYS A 1 166 ? -9.788 10.253 6.762 1.00 92.38 166 LYS A CA 1
ATOM 1342 C C . LYS A 1 166 ? -9.201 11.632 6.497 1.00 92.38 166 LYS A C 1
ATOM 1344 O O . LYS A 1 166 ? -9.344 12.545 7.313 1.00 92.38 166 LYS A O 1
ATOM 1349 N N . LYS A 1 167 ? -8.542 11.780 5.359 1.00 89.88 167 LYS A N 1
ATOM 1350 C CA . LYS A 1 167 ? -7.974 13.038 4.885 1.00 89.88 167 LYS A CA 1
ATOM 1351 C C . LYS A 1 167 ? -8.789 13.498 3.670 1.00 89.88 167 LYS A C 1
ATOM 1353 O O . LYS A 1 167 ? -9.214 12.670 2.864 1.00 89.88 167 LYS A O 1
ATOM 1358 N N . ASN A 1 168 ? -9.049 14.803 3.604 1.00 76.88 168 ASN A N 1
ATOM 1359 C CA . ASN A 1 168 ? -9.781 15.444 2.507 1.00 76.88 168 ASN A CA 1
ATOM 1360 C C . ASN A 1 168 ? -8.836 15.845 1.376 1.00 76.88 168 ASN A C 1
ATOM 1362 O O . ASN A 1 168 ? -7.681 16.213 1.695 1.00 76.88 168 ASN A O 1
#

Foldseek 3Di:
DDDDDPDDDDDDDDDPPDDDPPPPVPVVDPPPDDDPDDDDDDDDDDDDDDDDDDDDDDPPPPPPPPVCPQDVVNVQCQCQVVPPQFHSVQWFKKFAWPVRWIKTWGAHPVGIKIWIWDQDPNHIDTQWIWGDDPVGTDTDDHDPCPVVTDTPWMWGQDPVVRDIDTDD